Protein AF-A0A2U0S7B6-F1 (afdb_monomer_lite)

pLDDT: mean 71.34, std 12.95, range [35.41, 90.81]

Foldseek 3Di:
DDPVVVVVVVVLVVVVVVVVVCLVVVNVCVVPPPVVVQDDLDCVVLVVLVVVVVVVVVPPPDDPDDDPDPVVVVVVVVVCCLPPPRNVQSVLSVVCNVVVPSLSNDPCSVVCVVQPVVRCCCCCSVPVVVVVVVLLSQLVVLQVVQVVQCVVQPPHDDCDDPNVPDVRSNVVSVD

Radius of gyration: 21.74 Å; chains: 1; bounding box: 53×30×60 Å

Structure (mmCIF, N/CA/C/O backbone):
data_AF-A0A2U0S7B6-F1
#
_entry.id   AF-A0A2U0S7B6-F1
#
loop_
_atom_site.group_PDB
_atom_site.id
_atom_site.type_symbol
_atom_site.label_atom_id
_atom_site.label_alt_id
_atom_site.label_comp_id
_atom_site.label_asym_id
_atom_site.label_entity_id
_atom_site.label_seq_id
_atom_site.pdbx_PDB_ins_code
_atom_site.Cartn_x
_atom_site.Cartn_y
_atom_site.Cartn_z
_atom_site.occupancy
_atom_site.B_iso_or_equiv
_atom_site.auth_seq_id
_atom_site.auth_comp_id
_atom_site.auth_asym_id
_atom_site.auth_atom_id
_atom_site.pdbx_PDB_model_num
ATOM 1 N N . MET A 1 1 ? 5.629 -3.108 33.885 1.00 51.06 1 MET A N 1
ATOM 2 C CA . MET A 1 1 ? 5.568 -3.416 32.437 1.00 51.06 1 MET A CA 1
ATOM 3 C C . MET A 1 1 ? 5.641 -4.932 32.307 1.00 51.06 1 MET A C 1
ATOM 5 O O . MET A 1 1 ? 6.527 -5.508 32.919 1.00 51.06 1 MET A O 1
ATOM 9 N N . ASN A 1 2 ? 4.677 -5.596 31.662 1.00 59.31 2 ASN A N 1
ATOM 10 C CA . ASN A 1 2 ? 4.630 -7.067 31.637 1.00 59.31 2 ASN A CA 1
ATOM 11 C C . ASN A 1 2 ? 5.780 -7.631 30.784 1.00 59.31 2 ASN A C 1
ATOM 13 O O . ASN A 1 2 ? 6.035 -7.116 29.697 1.00 59.31 2 ASN A O 1
ATOM 17 N N . LEU A 1 3 ? 6.419 -8.720 31.223 1.00 58.16 3 LEU A N 1
ATOM 18 C CA . LEU A 1 3 ? 7.553 -9.356 30.526 1.00 58.16 3 LEU A CA 1
ATOM 19 C C . LEU A 1 3 ? 7.240 -9.701 29.054 1.00 58.16 3 LEU A C 1
ATOM 21 O O . LEU A 1 3 ? 8.084 -9.574 28.174 1.00 58.16 3 LEU A O 1
ATOM 25 N N . LYS A 1 4 ? 5.981 -10.055 28.762 1.00 60.41 4 LYS A N 1
ATOM 26 C CA . LYS A 1 4 ? 5.492 -10.298 27.393 1.00 60.41 4 LYS A CA 1
ATOM 27 C C . LYS A 1 4 ? 5.464 -9.027 26.532 1.00 60.41 4 LYS A C 1
ATOM 29 O O . LYS A 1 4 ? 5.781 -9.078 25.351 1.00 60.41 4 LYS A O 1
ATOM 34 N N . THR A 1 5 ? 5.122 -7.878 27.122 1.00 60.62 5 THR A N 1
ATOM 35 C CA . THR A 1 5 ? 5.113 -6.586 26.414 1.00 60.62 5 THR A CA 1
ATOM 36 C C . THR A 1 5 ? 6.522 -6.056 26.159 1.00 60.62 5 THR A C 1
ATOM 38 O O . THR A 1 5 ? 6.759 -5.489 25.099 1.00 60.62 5 THR A O 1
ATOM 41 N N . SER A 1 6 ? 7.476 -6.292 27.067 1.00 52.19 6 SER A N 1
ATOM 42 C CA . SER A 1 6 ? 8.880 -5.935 26.829 1.00 52.19 6 SER A CA 1
ATOM 43 C C . SER A 1 6 ? 9.522 -6.825 25.766 1.00 52.19 6 SER A C 1
ATOM 45 O O . SER A 1 6 ? 10.238 -6.309 24.917 1.00 52.19 6 SER A O 1
ATOM 47 N N . LEU A 1 7 ? 9.214 -8.129 25.747 1.00 68.00 7 LEU A N 1
ATOM 48 C CA . LEU A 1 7 ? 9.679 -9.031 24.686 1.00 68.00 7 LEU A CA 1
ATOM 49 C C . LEU A 1 7 ? 9.153 -8.617 23.307 1.00 68.00 7 LEU A C 1
ATOM 51 O O . LEU A 1 7 ? 9.917 -8.607 22.349 1.00 68.00 7 LEU A O 1
ATOM 55 N N . GLY A 1 8 ? 7.876 -8.229 23.213 1.00 70.19 8 GLY A N 1
ATOM 56 C CA . GLY A 1 8 ? 7.290 -7.742 21.961 1.00 70.19 8 GLY A CA 1
ATOM 57 C C . GLY A 1 8 ? 7.956 -6.462 21.451 1.00 70.19 8 GLY A C 1
ATOM 58 O O . GLY A 1 8 ? 8.227 -6.346 20.262 1.00 70.19 8 GLY A O 1
ATOM 59 N N . ILE A 1 9 ? 8.288 -5.529 22.349 1.00 66.75 9 ILE A N 1
ATOM 60 C CA . ILE A 1 9 ? 9.003 -4.297 21.985 1.00 66.75 9 ILE A CA 1
ATOM 61 C C . ILE A 1 9 ? 10.429 -4.614 21.523 1.00 66.75 9 ILE A C 1
ATOM 63 O O . ILE A 1 9 ? 10.865 -4.072 20.516 1.00 66.75 9 ILE A O 1
ATOM 67 N N . VAL A 1 10 ? 11.146 -5.512 22.202 1.00 69.31 10 VAL A N 1
ATOM 68 C CA . VAL A 1 10 ? 12.509 -5.905 21.803 1.00 69.31 10 VAL A CA 1
ATOM 69 C C . VAL A 1 10 ? 12.506 -6.641 20.461 1.00 69.31 10 VAL A C 1
ATOM 71 O O . VAL A 1 10 ? 13.322 -6.326 19.598 1.00 69.31 10 VAL A O 1
ATOM 74 N N . ALA A 1 11 ? 11.568 -7.566 20.243 1.00 70.81 11 ALA A N 1
ATOM 75 C CA . ALA A 1 11 ? 11.401 -8.257 18.964 1.00 70.81 11 ALA A CA 1
ATOM 76 C C . ALA A 1 11 ? 11.084 -7.273 17.830 1.00 70.81 11 ALA A C 1
ATOM 78 O O . ALA A 1 11 ? 11.609 -7.391 16.729 1.00 70.81 11 ALA A O 1
ATOM 79 N N . LEU A 1 12 ? 10.272 -6.259 18.115 1.00 68.62 12 LEU A N 1
ATOM 80 C CA . LEU A 1 12 ? 9.944 -5.239 17.139 1.00 68.62 12 LEU A CA 1
ATOM 81 C C . LEU A 1 12 ? 11.123 -4.302 16.857 1.00 68.62 12 LEU A C 1
ATOM 83 O O . LEU A 1 12 ? 11.394 -4.012 15.701 1.00 68.62 12 LEU A O 1
ATOM 87 N N . VAL A 1 13 ? 11.846 -3.845 17.880 1.00 67.12 13 VAL A N 1
ATOM 88 C CA . VAL A 1 13 ? 13.020 -2.978 17.697 1.00 67.12 13 VAL A CA 1
ATOM 89 C C . VAL A 1 13 ? 14.100 -3.717 16.916 1.00 67.12 13 VAL A C 1
ATOM 91 O O . VAL A 1 13 ? 14.640 -3.166 15.968 1.00 67.12 13 VAL A O 1
ATOM 94 N N . THR A 1 14 ? 14.360 -4.982 17.248 1.00 65.62 14 THR A N 1
ATOM 95 C CA . THR A 1 14 ? 15.307 -5.816 16.496 1.00 65.62 14 THR A CA 1
ATOM 96 C C . THR A 1 14 ? 14.838 -6.063 15.065 1.00 65.62 14 THR A C 1
ATOM 98 O O . THR A 1 14 ? 15.640 -5.918 14.148 1.00 65.62 14 THR A O 1
ATOM 101 N N . PHE A 1 15 ? 13.549 -6.329 14.841 1.00 72.44 15 PHE A N 1
ATOM 102 C CA . PHE A 1 15 ? 12.980 -6.438 13.496 1.00 72.44 15 PHE A CA 1
ATOM 103 C C . PHE A 1 15 ? 13.140 -5.141 12.695 1.00 72.44 15 PHE A C 1
ATOM 105 O O . PHE A 1 15 ? 13.582 -5.191 11.554 1.00 72.44 15 PHE A O 1
ATOM 112 N N . VAL A 1 16 ? 12.864 -3.981 13.300 1.00 62.81 16 VAL A N 1
ATOM 113 C CA . VAL A 1 16 ? 13.033 -2.659 12.675 1.00 62.81 16 VAL A CA 1
ATOM 114 C C . VAL A 1 16 ? 14.505 -2.370 12.385 1.00 62.81 16 VAL A C 1
ATOM 116 O O . VAL A 1 16 ? 14.823 -1.901 11.299 1.00 62.81 16 VAL A O 1
ATOM 119 N N . SER A 1 17 ? 15.420 -2.689 13.300 1.00 54.06 17 SER A N 1
ATOM 120 C CA . SER A 1 17 ? 16.861 -2.525 13.083 1.00 54.06 17 SER A CA 1
ATOM 121 C C . SER A 1 17 ? 17.385 -3.427 11.966 1.00 54.06 17 SER A C 1
ATOM 123 O O . SER A 1 17 ? 18.180 -2.969 11.148 1.00 54.06 17 SER A O 1
ATOM 125 N N . VAL A 1 18 ? 16.913 -4.674 11.884 1.00 67.62 18 VAL A N 1
ATOM 126 C CA . VAL A 1 18 ? 17.226 -5.590 10.776 1.00 67.62 18 VAL A CA 1
ATOM 127 C C . VAL A 1 18 ? 16.634 -5.067 9.468 1.00 67.62 18 VAL A C 1
ATOM 129 O O . VAL A 1 18 ? 17.326 -5.063 8.456 1.00 67.62 18 VAL A O 1
ATOM 132 N N . LEU A 1 19 ? 15.406 -4.541 9.487 1.00 61.91 19 LEU A N 1
ATOM 133 C CA . LEU A 1 19 ? 14.776 -3.893 8.333 1.00 61.91 19 LEU A CA 1
ATOM 134 C C . LEU A 1 19 ? 15.608 -2.713 7.831 1.00 61.91 19 LEU A C 1
ATOM 136 O O . LEU A 1 19 ? 15.919 -2.652 6.650 1.00 61.91 19 LEU A O 1
ATOM 140 N N . VAL A 1 20 ? 16.021 -1.808 8.718 1.00 56.31 20 VAL A N 1
ATOM 141 C CA . VAL A 1 20 ? 16.848 -0.642 8.371 1.00 56.31 20 VAL A CA 1
ATOM 142 C C . VAL A 1 20 ? 18.224 -1.071 7.854 1.00 56.31 20 VAL A C 1
ATOM 144 O O . VAL A 1 20 ? 18.709 -0.516 6.871 1.00 56.31 20 VAL A O 1
ATOM 147 N N . TYR A 1 21 ? 18.837 -2.088 8.461 1.00 59.19 21 TYR A N 1
ATOM 148 C CA . TYR A 1 21 ? 20.127 -2.626 8.029 1.00 59.19 21 TYR A CA 1
ATOM 149 C C . TYR A 1 21 ? 20.050 -3.284 6.644 1.00 59.19 21 TYR A C 1
ATOM 151 O O . TYR A 1 21 ? 20.840 -2.979 5.752 1.00 59.19 21 TYR A O 1
ATOM 159 N N . CYS A 1 22 ? 19.058 -4.141 6.416 1.00 56.59 22 CYS A N 1
ATOM 160 C CA . CYS A 1 22 ? 18.844 -4.784 5.124 1.00 56.59 22 CYS A CA 1
ATOM 161 C C . CYS A 1 22 ? 18.347 -3.794 4.052 1.00 56.59 22 CYS A C 1
ATOM 163 O O . CYS A 1 22 ? 18.556 -4.028 2.859 1.00 56.59 22 CYS A O 1
ATOM 165 N N . PHE A 1 23 ? 17.737 -2.678 4.462 1.00 54.56 23 PHE A N 1
ATOM 166 C CA . PHE A 1 23 ? 17.433 -1.541 3.599 1.00 54.56 23 PHE A CA 1
ATOM 167 C C . PHE A 1 23 ? 18.706 -0.799 3.170 1.00 54.56 23 PHE A C 1
ATOM 169 O O . PHE A 1 23 ? 18.903 -0.566 1.981 1.00 54.56 23 PHE A O 1
ATOM 176 N N . ALA A 1 24 ? 19.610 -0.508 4.111 1.00 53.53 24 ALA A N 1
ATOM 177 C CA . ALA A 1 24 ? 20.902 0.128 3.837 1.00 53.53 24 ALA A CA 1
ATOM 178 C C . ALA A 1 24 ? 21.798 -0.709 2.904 1.00 53.53 24 ALA A C 1
ATOM 180 O O . ALA A 1 24 ? 22.591 -0.158 2.146 1.00 53.53 24 ALA A O 1
ATOM 181 N N . LEU A 1 25 ? 21.643 -2.035 2.925 1.00 58.53 25 LEU A N 1
ATOM 182 C CA . LEU A 1 25 ? 22.324 -2.954 2.009 1.00 58.53 25 LEU A CA 1
ATOM 183 C C . LEU A 1 25 ? 21.587 -3.175 0.673 1.00 58.53 25 LEU A C 1
ATOM 185 O O . LEU A 1 25 ? 22.009 -4.032 -0.104 1.00 58.53 25 LEU A O 1
ATOM 189 N N . ASN A 1 26 ? 20.494 -2.448 0.396 1.00 57.09 26 ASN A N 1
ATOM 190 C CA . ASN A 1 26 ? 19.630 -2.631 -0.781 1.00 57.09 26 ASN A CA 1
ATOM 191 C C . ASN A 1 26 ? 19.101 -4.072 -0.969 1.00 57.09 26 ASN A C 1
ATOM 193 O O . ASN A 1 26 ? 18.701 -4.452 -2.063 1.00 57.09 26 ASN A O 1
ATOM 197 N N . GLN A 1 27 ? 19.076 -4.901 0.078 1.00 51.84 27 GLN A N 1
ATOM 198 C CA . GLN A 1 27 ? 18.611 -6.292 -0.021 1.00 51.84 27 GLN A CA 1
ATOM 199 C C . GLN A 1 27 ? 17.080 -6.379 0.065 1.00 51.84 27 GLN A C 1
ATOM 201 O O . GLN A 1 27 ? 16.458 -7.210 -0.585 1.00 51.84 27 GLN A O 1
ATOM 206 N N . ILE A 1 28 ? 16.439 -5.489 0.830 1.00 46.03 28 ILE A N 1
ATOM 207 C CA . ILE A 1 28 ? 14.971 -5.474 0.990 1.00 46.03 28 ILE A CA 1
ATOM 208 C C . ILE A 1 28 ? 14.251 -4.886 -0.221 1.00 46.03 28 ILE A C 1
ATOM 210 O O . ILE A 1 28 ? 13.151 -5.329 -0.552 1.00 46.03 28 ILE A O 1
ATOM 214 N N . THR A 1 29 ? 14.873 -3.934 -0.918 1.00 48.97 29 THR A N 1
ATOM 215 C CA . THR A 1 29 ? 14.349 -3.436 -2.193 1.00 48.97 29 THR A CA 1
ATOM 216 C C . THR A 1 29 ? 14.283 -4.567 -3.217 1.00 48.97 29 THR A C 1
ATOM 218 O O . THR A 1 29 ? 13.301 -4.637 -3.936 1.00 48.97 29 THR A O 1
ATOM 221 N N . VAL A 1 30 ? 15.221 -5.520 -3.212 1.00 40.59 30 VAL A N 1
ATOM 222 C CA . VAL A 1 30 ? 15.175 -6.727 -4.062 1.00 40.59 30 VAL A CA 1
ATOM 223 C C . VAL A 1 30 ? 14.065 -7.706 -3.645 1.00 40.59 30 VAL A C 1
ATOM 225 O O . VAL A 1 30 ? 13.475 -8.358 -4.499 1.00 40.59 30 VAL A O 1
ATOM 228 N N . ILE A 1 31 ? 13.731 -7.791 -2.352 1.00 37.41 31 ILE A N 1
ATOM 229 C CA . ILE A 1 31 ? 12.707 -8.724 -1.839 1.00 37.41 31 ILE A CA 1
ATOM 230 C C . ILE A 1 31 ? 11.276 -8.234 -2.131 1.00 37.41 31 ILE A C 1
ATOM 232 O O . ILE A 1 31 ? 10.409 -9.051 -2.436 1.00 37.41 31 ILE A O 1
ATOM 236 N N . PHE A 1 32 ? 11.013 -6.922 -2.054 1.00 35.41 32 PHE A N 1
ATOM 237 C CA . PHE A 1 32 ? 9.678 -6.348 -2.311 1.00 35.41 32 PHE A CA 1
ATOM 238 C C . PHE A 1 32 ? 9.517 -5.724 -3.705 1.00 35.41 32 PHE A C 1
ATOM 240 O O . PHE A 1 32 ? 8.391 -5.589 -4.183 1.00 35.41 32 PHE A O 1
ATOM 247 N N . SER A 1 33 ? 10.610 -5.354 -4.379 1.00 38.84 33 SER A N 1
ATOM 248 C CA . SER A 1 33 ? 10.578 -4.852 -5.753 1.00 38.84 33 SER A CA 1
ATOM 249 C C . SER A 1 33 ? 10.910 -5.978 -6.723 1.00 38.84 33 SER A C 1
ATOM 251 O O . SER A 1 33 ? 12.064 -6.214 -7.078 1.00 38.84 33 SER A O 1
ATOM 253 N N . ILE A 1 34 ? 9.862 -6.616 -7.242 1.00 39.53 34 ILE A N 1
ATOM 254 C CA . ILE A 1 34 ? 9.948 -7.512 -8.408 1.00 39.53 34 ILE A CA 1
ATOM 255 C C . ILE A 1 34 ? 10.561 -6.769 -9.617 1.00 39.53 34 ILE A C 1
ATOM 257 O O . ILE A 1 34 ? 11.114 -7.392 -10.518 1.00 39.53 34 ILE A O 1
ATOM 261 N N . ALA A 1 35 ? 10.552 -5.428 -9.614 1.00 39.88 35 ALA A N 1
ATOM 262 C CA . ALA A 1 35 ? 11.172 -4.617 -10.658 1.00 39.88 35 ALA A CA 1
ATOM 263 C C . ALA A 1 35 ? 12.707 -4.757 -10.728 1.00 39.88 35 ALA A C 1
ATOM 265 O O . ALA A 1 35 ? 13.273 -4.477 -11.779 1.00 39.88 35 ALA A O 1
ATOM 266 N N . ALA A 1 36 ? 13.382 -5.202 -9.658 1.00 37.94 36 ALA A N 1
ATOM 267 C CA . ALA A 1 36 ? 14.835 -5.414 -9.661 1.00 37.94 36 ALA A CA 1
ATOM 268 C C . ALA A 1 36 ? 15.260 -6.736 -10.329 1.00 37.94 36 ALA A C 1
ATOM 270 O O . ALA A 1 36 ? 16.414 -6.880 -10.720 1.00 37.94 36 ALA A O 1
ATOM 271 N N . VAL A 1 37 ? 14.340 -7.696 -10.472 1.00 44.19 37 VAL A N 1
ATOM 272 C CA . VAL A 1 37 ? 14.637 -9.027 -11.034 1.00 44.19 37 VAL A CA 1
ATOM 273 C C . VAL A 1 37 ? 14.682 -9.002 -12.569 1.00 44.19 37 VAL A C 1
ATOM 275 O O . VAL A 1 37 ? 15.185 -9.937 -13.184 1.00 44.19 37 VAL A O 1
ATOM 278 N N . GLY A 1 38 ? 14.244 -7.907 -13.201 1.00 48.69 38 GLY A N 1
ATOM 279 C CA . GLY A 1 38 ? 13.990 -7.880 -14.638 1.00 48.69 38 GLY A CA 1
ATOM 280 C C . GLY A 1 38 ? 12.772 -8.746 -14.943 1.00 48.69 38 GLY A C 1
ATOM 281 O O . GLY A 1 38 ? 12.666 -9.879 -14.486 1.00 48.69 38 GLY A O 1
ATOM 282 N N . TYR A 1 39 ? 11.800 -8.201 -15.669 1.00 52.78 39 TYR A N 1
ATOM 283 C CA . TYR A 1 39 ? 10.594 -8.960 -15.977 1.00 52.78 39 TYR A C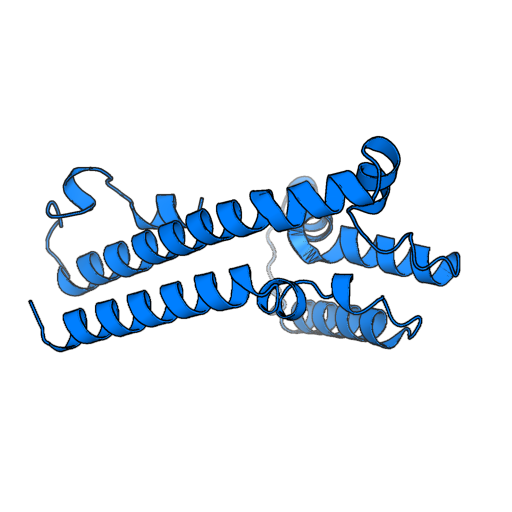A 1
ATOM 284 C C . TYR A 1 39 ? 10.943 -10.115 -16.916 1.00 52.78 39 TYR A C 1
ATOM 286 O O . TYR A 1 39 ? 11.364 -9.853 -18.049 1.00 52.78 39 TYR A O 1
ATOM 294 N N . PRO A 1 40 ? 10.766 -11.379 -16.491 1.00 53.66 40 PRO A N 1
ATOM 295 C CA . PRO A 1 40 ? 10.869 -12.493 -17.413 1.00 53.66 40 PRO A CA 1
ATOM 296 C C . PRO A 1 40 ? 9.795 -12.280 -18.480 1.00 53.66 40 PRO A C 1
ATOM 298 O O . PRO A 1 40 ? 8.646 -11.988 -18.151 1.00 53.66 40 PRO A O 1
ATOM 301 N N . GLN A 1 41 ? 10.145 -12.425 -19.757 1.00 58.22 41 GLN A N 1
ATOM 302 C CA . GLN A 1 41 ? 9.190 -12.378 -20.879 1.00 58.22 41 GLN A CA 1
ATOM 303 C C . GLN A 1 41 ? 8.173 -13.543 -20.830 1.00 58.22 41 GLN A C 1
ATOM 305 O O . GLN A 1 41 ? 7.350 -13.709 -21.729 1.00 58.22 41 GLN A O 1
ATOM 310 N N . ASP A 1 42 ? 8.234 -14.360 -19.778 1.00 64.50 42 ASP A N 1
ATOM 311 C CA . ASP A 1 42 ? 7.408 -15.527 -19.567 1.00 64.50 42 ASP A CA 1
ATOM 312 C C . ASP A 1 42 ? 5.977 -15.116 -19.175 1.00 64.50 42 ASP A C 1
ATOM 314 O O . ASP A 1 42 ? 5.765 -14.405 -18.185 1.00 64.50 42 ASP A O 1
ATOM 318 N N . PRO A 1 43 ? 4.947 -15.610 -19.886 1.00 69.50 43 PRO A N 1
ATOM 319 C CA . PRO A 1 43 ? 3.548 -15.255 -19.627 1.00 69.50 43 PRO A CA 1
ATOM 320 C C . PRO A 1 43 ? 3.011 -15.819 -18.299 1.00 69.50 43 PRO A C 1
ATOM 322 O O . PRO A 1 43 ? 1.873 -15.542 -17.916 1.00 69.50 43 PRO A O 1
ATOM 325 N N . THR A 1 44 ? 3.809 -16.609 -17.580 1.00 71.12 44 THR A N 1
ATOM 326 C CA . THR A 1 44 ? 3.451 -17.288 -16.329 1.00 71.12 44 THR A CA 1
ATOM 327 C C . THR A 1 44 ? 2.912 -16.332 -15.268 1.00 71.12 44 THR A C 1
ATOM 329 O O . THR A 1 44 ? 1.908 -16.649 -14.632 1.00 71.12 44 THR A O 1
ATOM 332 N N . TYR A 1 45 ? 3.497 -15.144 -15.106 1.00 68.06 45 TYR A N 1
ATOM 333 C CA . TYR A 1 45 ? 3.037 -14.157 -14.118 1.00 68.06 45 TYR A CA 1
ATOM 334 C C . TYR A 1 45 ? 1.681 -13.541 -14.466 1.00 68.06 45 TYR A C 1
ATOM 336 O O . TYR A 1 45 ? 0.866 -13.293 -13.573 1.00 68.06 45 TYR A O 1
ATOM 344 N N . VAL A 1 46 ? 1.420 -13.317 -15.756 1.00 69.44 46 VAL A N 1
ATOM 345 C CA . VAL A 1 46 ? 0.133 -12.798 -16.238 1.00 69.44 46 VAL A CA 1
ATOM 346 C C . VAL A 1 46 ? -0.956 -13.837 -15.998 1.00 69.44 46 VAL A C 1
ATOM 348 O O . VAL A 1 46 ? -2.002 -13.521 -15.428 1.00 69.44 46 VAL A O 1
ATOM 351 N N . VAL A 1 47 ? -0.677 -15.093 -16.355 1.00 77.88 47 VAL A N 1
ATOM 352 C CA . VAL A 1 47 ? -1.593 -16.217 -16.131 1.00 77.88 47 VAL A CA 1
ATOM 353 C C . VAL A 1 47 ? -1.849 -16.420 -14.637 1.00 77.88 47 VAL A C 1
ATOM 355 O O . VAL A 1 47 ? -3.004 -16.538 -14.237 1.00 77.88 47 VAL A O 1
ATOM 358 N N . LEU A 1 48 ? -0.811 -16.390 -13.795 1.00 76.25 48 LEU A N 1
ATOM 359 C CA . LEU A 1 48 ? -0.947 -16.539 -12.344 1.00 76.25 48 LEU A CA 1
ATOM 360 C C . LEU A 1 48 ? -1.838 -15.448 -11.735 1.00 76.25 48 LEU A C 1
ATOM 362 O O . LEU A 1 48 ? -2.730 -15.765 -10.950 1.00 76.25 48 LEU A O 1
ATOM 366 N N . ASN A 1 49 ? -1.643 -14.180 -12.113 1.00 71.69 49 ASN A N 1
ATOM 367 C CA . ASN A 1 49 ? -2.485 -13.079 -11.634 1.00 71.69 49 ASN A CA 1
ATOM 368 C C . ASN A 1 49 ? -3.944 -13.249 -12.068 1.00 71.69 49 ASN A C 1
ATOM 370 O O . ASN A 1 49 ? -4.846 -13.106 -11.243 1.00 71.69 49 ASN A O 1
ATOM 374 N N . PHE A 1 50 ? -4.189 -13.617 -13.329 1.00 79.12 50 PHE A N 1
ATOM 375 C CA . PHE A 1 50 ? -5.543 -13.904 -13.804 1.00 79.12 50 PHE A CA 1
ATOM 376 C C . PHE A 1 50 ? -6.195 -15.053 -13.036 1.00 79.12 50 PHE A C 1
ATOM 378 O O . PHE A 1 50 ? -7.360 -14.943 -12.658 1.00 79.12 50 PHE A O 1
ATOM 385 N N . VAL A 1 51 ? -5.453 -16.130 -12.767 1.00 81.94 51 VAL A N 1
ATOM 386 C CA . VAL A 1 51 ? -5.943 -17.271 -11.985 1.00 81.94 51 VAL A CA 1
ATOM 387 C C . VAL A 1 51 ? -6.266 -16.853 -10.553 1.00 81.94 51 VAL A C 1
ATOM 389 O O . VAL A 1 51 ? -7.324 -17.223 -10.052 1.00 81.94 51 VAL A O 1
ATOM 392 N N . LEU A 1 52 ? -5.415 -16.055 -9.904 1.00 76.31 52 LEU A N 1
ATOM 393 C CA . LEU A 1 52 ? -5.661 -15.554 -8.547 1.00 76.31 52 LEU A CA 1
ATOM 394 C C . LEU A 1 52 ? -6.900 -14.653 -8.484 1.00 76.31 52 LEU A C 1
ATOM 396 O O . LEU A 1 52 ? -7.738 -14.828 -7.599 1.00 76.31 52 LEU A O 1
ATOM 400 N N . ILE A 1 53 ? -7.056 -13.734 -9.441 1.00 76.31 53 ILE A N 1
ATOM 401 C CA . ILE A 1 53 ? -8.233 -12.858 -9.532 1.00 76.31 53 ILE A CA 1
ATOM 402 C C . ILE A 1 53 ? -9.492 -13.685 -9.812 1.00 76.31 53 ILE A C 1
ATOM 404 O O . ILE A 1 53 ? -10.509 -13.501 -9.146 1.00 76.31 53 ILE A O 1
ATOM 408 N N . ALA A 1 54 ? -9.431 -14.630 -10.752 1.00 81.06 54 ALA A N 1
ATOM 409 C CA . ALA A 1 54 ? -10.548 -15.516 -11.060 1.00 81.06 54 ALA A CA 1
ATOM 410 C C . ALA A 1 54 ? -10.929 -16.374 -9.847 1.00 81.06 54 ALA A C 1
ATOM 412 O O . ALA A 1 54 ? -12.110 -16.486 -9.528 1.00 81.06 54 ALA A O 1
ATOM 413 N N . ALA A 1 55 ? -9.948 -16.920 -9.126 1.00 81.19 55 ALA A N 1
ATOM 414 C CA . ALA A 1 55 ? -10.175 -17.665 -7.894 1.00 81.19 55 ALA A CA 1
ATOM 415 C C . ALA A 1 55 ? -10.835 -16.786 -6.824 1.00 81.19 55 ALA A C 1
ATOM 417 O O . ALA A 1 55 ? -11.816 -17.207 -6.219 1.00 81.19 55 ALA A O 1
ATOM 418 N N . PHE A 1 56 ? -10.365 -15.552 -6.629 1.00 77.31 56 PHE A N 1
ATOM 419 C CA . PHE A 1 56 ? -10.982 -14.605 -5.701 1.00 77.31 56 PHE A CA 1
ATOM 420 C C . PHE A 1 56 ? -12.446 -14.309 -6.063 1.00 77.31 56 PHE A C 1
ATOM 422 O O . PHE A 1 56 ? -13.322 -14.373 -5.200 1.00 77.31 56 PHE A O 1
ATOM 429 N N . VAL A 1 57 ? -12.729 -14.048 -7.342 1.00 80.19 57 VAL A N 1
ATOM 430 C CA . VAL A 1 57 ? -14.093 -13.795 -7.830 1.00 80.19 57 VAL A CA 1
ATOM 431 C C . VAL A 1 57 ? -14.981 -15.033 -7.678 1.00 80.19 57 VAL A C 1
ATOM 433 O O . VAL A 1 57 ? -16.135 -14.902 -7.280 1.00 80.19 57 VAL A O 1
ATOM 436 N N . LEU A 1 58 ? -14.458 -16.232 -7.939 1.00 80.56 58 LEU A N 1
ATOM 437 C CA . LEU A 1 58 ? -15.196 -17.489 -7.774 1.00 80.56 58 LEU A CA 1
ATOM 438 C C . LEU A 1 58 ? -15.470 -17.826 -6.303 1.00 80.56 58 LEU A C 1
ATOM 440 O O . LEU A 1 58 ? -16.520 -18.386 -5.988 1.00 80.56 58 LEU A O 1
ATOM 444 N N . LEU A 1 59 ? -14.545 -17.486 -5.403 1.00 79.69 59 LEU A N 1
ATOM 445 C CA . LEU A 1 59 ? -14.700 -17.673 -3.959 1.00 79.69 59 LEU A CA 1
ATOM 446 C C . LEU A 1 59 ? -15.633 -16.634 -3.326 1.00 79.69 59 LEU A C 1
ATOM 448 O O . LEU A 1 59 ? -16.104 -16.842 -2.203 1.00 79.69 59 LEU A O 1
ATOM 452 N N . ILE A 1 60 ? -15.941 -15.537 -4.026 1.00 78.81 60 ILE A N 1
ATOM 453 C CA . ILE A 1 60 ? -16.949 -14.585 -3.572 1.00 78.81 60 ILE A CA 1
ATOM 454 C C . ILE A 1 60 ? -18.315 -15.286 -3.600 1.00 78.81 60 ILE A C 1
ATOM 456 O O . ILE A 1 60 ? -18.861 -15.646 -4.642 1.00 78.81 60 ILE A O 1
ATOM 460 N N . GLY A 1 61 ? -18.868 -15.551 -2.414 1.00 67.94 61 GLY A N 1
ATOM 461 C CA . GLY A 1 61 ? -20.127 -16.278 -2.287 1.00 67.94 61 GLY A CA 1
ATOM 462 C C . GLY A 1 61 ? -21.245 -15.591 -3.076 1.00 67.94 61 GLY A C 1
ATOM 463 O O . GLY A 1 61 ? -21.592 -14.440 -2.800 1.00 67.94 61 GLY A O 1
ATOM 464 N N . PHE A 1 62 ? -21.829 -16.299 -4.045 1.00 62.31 62 PHE A N 1
ATOM 465 C CA . PHE A 1 62 ? -22.874 -15.756 -4.912 1.00 62.31 62 PHE A CA 1
ATOM 466 C C . PHE A 1 62 ? -24.157 -15.475 -4.111 1.00 62.31 62 PHE A C 1
ATOM 468 O O . PHE A 1 62 ? -24.945 -16.369 -3.784 1.00 62.31 62 PHE A O 1
ATOM 475 N N . ARG A 1 63 ? -24.377 -14.206 -3.759 1.00 66.31 63 ARG A N 1
ATOM 476 C CA . ARG A 1 63 ? -25.550 -13.759 -2.996 1.00 66.31 63 ARG A CA 1
ATOM 477 C C . ARG A 1 63 ? -26.746 -13.635 -3.946 1.00 66.31 63 ARG A C 1
ATOM 479 O O . ARG A 1 63 ? -26.866 -12.665 -4.680 1.00 66.31 63 ARG A O 1
ATOM 486 N N . ARG A 1 64 ? -27.676 -14.599 -3.892 1.00 58.69 64 ARG A N 1
ATOM 487 C CA . ARG A 1 64 ? -28.873 -14.676 -4.769 1.00 58.69 64 ARG A CA 1
ATOM 488 C C . ARG A 1 64 ? -29.824 -13.470 -4.696 1.00 58.69 64 ARG A C 1
ATOM 490 O O . ARG A 1 64 ? -30.643 -13.291 -5.587 1.00 58.69 64 ARG A O 1
ATOM 497 N N . LYS A 1 65 ? -29.749 -12.666 -3.632 1.00 56.84 65 LYS A N 1
ATOM 498 C CA . LYS A 1 65 ? -30.545 -11.446 -3.448 1.00 56.84 65 LYS A CA 1
ATOM 499 C C . LYS A 1 65 ? -29.609 -10.242 -3.390 1.00 56.84 65 LYS A C 1
ATOM 501 O O . LYS A 1 65 ? -29.282 -9.763 -2.307 1.00 56.84 65 LYS A O 1
ATOM 506 N N . LEU A 1 66 ? -29.148 -9.782 -4.549 1.00 63.41 66 LEU A N 1
ATOM 507 C CA . LEU A 1 66 ? -28.562 -8.451 -4.660 1.00 63.41 66 LEU A CA 1
ATOM 508 C C . LEU A 1 66 ? -29.715 -7.453 -4.777 1.00 63.41 66 LEU A C 1
ATOM 510 O O . LEU A 1 66 ? -30.515 -7.532 -5.709 1.00 63.41 66 LEU A O 1
ATOM 514 N N . ALA A 1 67 ? -29.810 -6.515 -3.832 1.00 68.88 67 ALA A N 1
ATOM 515 C CA . ALA A 1 67 ? -30.556 -5.289 -4.091 1.00 68.88 67 ALA A CA 1
ATOM 516 C C . ALA A 1 67 ? -30.009 -4.688 -5.397 1.00 68.88 67 ALA A C 1
ATOM 518 O O . ALA A 1 67 ? -28.797 -4.753 -5.620 1.00 68.88 67 ALA A O 1
ATOM 519 N N . ARG A 1 68 ? -30.871 -4.148 -6.27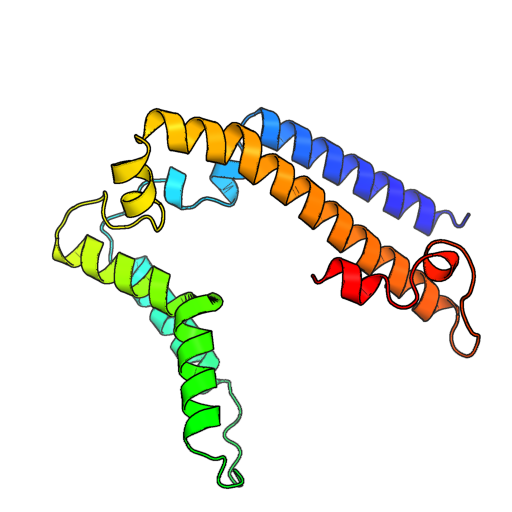2 1.00 68.75 68 ARG A N 1
ATOM 520 C CA . ARG A 1 68 ? -30.417 -3.406 -7.459 1.00 68.75 68 ARG A CA 1
ATOM 521 C C . ARG A 1 68 ? -29.610 -2.206 -6.974 1.00 68.75 68 ARG A C 1
ATOM 523 O O . ARG A 1 68 ? -30.168 -1.155 -6.677 1.00 68.75 68 ARG A O 1
ATOM 530 N N . LEU A 1 69 ? -28.304 -2.394 -6.840 1.00 67.31 69 LEU A N 1
ATOM 531 C CA . LEU A 1 69 ? -27.380 -1.309 -6.592 1.00 67.31 69 LEU A CA 1
ATOM 532 C C . LEU A 1 69 ? -27.389 -0.421 -7.841 1.00 67.31 69 LEU A C 1
ATOM 534 O O . LEU A 1 69 ? -27.485 -0.941 -8.959 1.00 67.31 69 LEU A O 1
ATOM 538 N N . PRO A 1 70 ? -27.324 0.907 -7.682 1.00 80.56 70 PRO A N 1
ATOM 539 C CA . PRO A 1 70 ? -27.175 1.795 -8.821 1.00 80.56 70 PRO A CA 1
ATOM 540 C C . PRO A 1 70 ? -25.908 1.405 -9.589 1.00 80.56 70 PRO A C 1
ATOM 542 O O . PRO A 1 70 ? -24.862 1.136 -8.992 1.00 80.56 70 PRO A O 1
ATOM 545 N N . ALA A 1 71 ? -26.009 1.371 -10.920 1.00 80.44 71 ALA A N 1
ATOM 546 C CA . ALA A 1 71 ? -24.925 0.941 -11.804 1.00 80.44 71 ALA A CA 1
ATOM 547 C C . ALA A 1 71 ? -23.613 1.713 -11.560 1.00 80.44 71 ALA A C 1
ATOM 549 O O . ALA A 1 71 ? -22.530 1.169 -11.753 1.00 80.44 71 ALA A O 1
ATOM 550 N N . SER A 1 72 ? -23.709 2.948 -11.060 1.00 84.56 72 SER A N 1
ATOM 551 C CA . SER A 1 72 ? -22.572 3.786 -10.677 1.00 84.56 72 SER A CA 1
ATOM 552 C C . SER A 1 72 ? -21.728 3.207 -9.539 1.00 84.56 72 SER A C 1
ATOM 554 O O . SER A 1 72 ? -20.507 3.275 -9.617 1.00 84.56 72 SER A O 1
ATOM 556 N N . ILE A 1 73 ? -22.336 2.608 -8.508 1.00 82.00 73 ILE A N 1
ATOM 557 C CA . ILE A 1 73 ? -21.592 2.025 -7.375 1.00 82.00 73 ILE A CA 1
ATOM 558 C C . ILE A 1 73 ? -20.821 0.789 -7.835 1.00 82.00 73 ILE A C 1
ATOM 560 O O . ILE A 1 73 ? -19.660 0.608 -7.477 1.00 82.00 73 ILE A O 1
ATOM 564 N N . TYR A 1 74 ? -21.452 -0.042 -8.665 1.00 80.31 74 TYR A N 1
ATOM 565 C CA . TYR A 1 74 ? -20.790 -1.199 -9.258 1.00 80.31 74 TYR A CA 1
ATOM 566 C C . TYR A 1 74 ? -19.611 -0.777 -10.145 1.00 80.31 74 TYR A C 1
ATOM 568 O O . TYR A 1 74 ? -18.519 -1.327 -10.033 1.00 80.31 74 TYR A O 1
ATOM 576 N N . LEU A 1 75 ? -19.808 0.244 -10.981 1.00 84.38 75 LEU A N 1
ATOM 577 C CA . LEU A 1 75 ? -18.765 0.759 -11.862 1.00 84.38 75 LEU A CA 1
ATOM 578 C C . LEU A 1 75 ? -17.609 1.398 -11.076 1.00 84.38 75 LEU A C 1
ATOM 580 O O . LEU A 1 75 ? -16.452 1.142 -11.393 1.00 84.38 75 LEU A O 1
ATOM 584 N N . ALA A 1 76 ? -17.899 2.153 -10.012 1.00 85.12 76 ALA A N 1
ATOM 585 C CA . ALA A 1 76 ? -16.879 2.704 -9.120 1.00 85.12 76 ALA A CA 1
ATOM 586 C C . ALA A 1 76 ? -16.049 1.604 -8.439 1.00 85.12 76 ALA A C 1
ATOM 588 O O . ALA A 1 76 ? -14.833 1.730 -8.347 1.00 85.12 76 ALA A O 1
ATOM 589 N N . PHE A 1 77 ? -16.684 0.505 -8.021 1.00 82.56 77 PHE A N 1
ATOM 590 C CA . PHE A 1 77 ? -15.988 -0.651 -7.454 1.00 82.56 77 PHE A CA 1
ATOM 591 C C . PHE A 1 77 ? -15.057 -1.334 -8.469 1.00 82.56 77 PHE A C 1
ATOM 593 O O . PHE A 1 77 ? -13.908 -1.627 -8.145 1.00 82.56 77 PHE A O 1
ATOM 600 N N . ILE A 1 78 ? -15.520 -1.545 -9.706 1.00 82.19 78 ILE A N 1
ATOM 601 C CA . ILE A 1 78 ? -14.695 -2.108 -10.789 1.00 82.19 78 ILE A CA 1
ATOM 602 C C . ILE A 1 78 ? -13.499 -1.192 -11.089 1.00 82.19 78 ILE A C 1
ATOM 604 O O . ILE A 1 78 ? -12.374 -1.674 -11.215 1.00 82.19 78 ILE A O 1
ATOM 608 N N . LEU A 1 79 ? -13.724 0.124 -11.174 1.00 84.44 79 LEU A N 1
ATOM 609 C CA . LEU A 1 79 ? -12.658 1.102 -11.402 1.00 84.44 79 LEU A CA 1
ATOM 610 C C . LEU A 1 79 ? -11.654 1.139 -10.248 1.00 84.44 79 LEU A C 1
ATOM 612 O O . LEU A 1 79 ? -10.457 1.186 -10.506 1.00 84.44 79 LEU A O 1
ATOM 616 N N . ALA A 1 80 ? -12.115 1.075 -8.998 1.00 84.00 80 ALA A N 1
ATOM 617 C CA . ALA A 1 80 ? -11.236 1.011 -7.835 1.00 84.00 80 ALA A CA 1
ATOM 618 C C . ALA A 1 80 ? -10.357 -0.249 -7.875 1.00 84.00 80 ALA A C 1
ATOM 620 O O . ALA A 1 80 ? -9.138 -0.137 -7.806 1.00 84.00 80 ALA A O 1
ATOM 621 N N . LEU A 1 81 ? -10.939 -1.431 -8.120 1.00 77.56 81 LEU A N 1
ATOM 622 C CA . LEU A 1 81 ? -10.172 -2.674 -8.288 1.00 77.56 81 LEU A CA 1
ATOM 623 C C . LEU A 1 81 ? -9.149 -2.596 -9.432 1.00 77.56 81 LEU A C 1
ATOM 625 O O . LEU A 1 81 ? -8.038 -3.125 -9.320 1.00 77.56 81 LEU A O 1
ATOM 629 N N . TYR A 1 82 ? -9.522 -1.943 -10.535 1.00 81.31 82 TYR A N 1
ATOM 630 C CA . TYR A 1 82 ? -8.636 -1.748 -11.676 1.00 81.31 82 TYR A CA 1
ATOM 631 C C . TYR A 1 82 ? -7.471 -0.802 -11.341 1.00 81.31 82 TYR A C 1
ATOM 633 O O . TYR A 1 82 ? -6.320 -1.115 -11.642 1.00 81.31 82 TYR A O 1
ATOM 641 N N . ILE A 1 83 ? -7.741 0.343 -10.716 1.00 80.12 83 ILE A N 1
ATOM 642 C CA . ILE A 1 83 ? -6.727 1.376 -10.463 1.00 80.12 83 ILE A CA 1
ATOM 643 C C . ILE A 1 83 ? -5.817 0.997 -9.289 1.00 80.12 83 ILE A C 1
ATOM 645 O O . ILE A 1 83 ? -4.612 1.218 -9.364 1.00 80.12 83 ILE A O 1
ATOM 649 N N . GLU A 1 84 ? -6.375 0.443 -8.214 1.00 68.00 84 GLU A N 1
ATOM 650 C CA . GLU A 1 84 ? -5.685 0.352 -6.925 1.00 68.00 84 GLU A CA 1
ATOM 651 C C . GLU A 1 84 ? -4.717 -0.830 -6.836 1.00 68.00 84 GLU A C 1
ATOM 653 O O . GLU A 1 84 ? -3.634 -0.686 -6.276 1.00 68.00 84 GLU A O 1
ATOM 658 N N . MET A 1 85 ? -5.077 -1.998 -7.380 1.00 67.56 85 MET A N 1
ATOM 659 C CA . MET A 1 85 ? -4.323 -3.222 -7.071 1.00 67.56 85 MET A CA 1
ATOM 660 C C . MET A 1 85 ? -3.901 -4.047 -8.284 1.00 67.56 85 MET A C 1
ATOM 662 O O . MET A 1 85 ? -2.776 -4.543 -8.300 1.00 67.56 85 MET A O 1
ATOM 666 N N . TYR A 1 86 ? -4.760 -4.213 -9.298 1.00 63.09 86 TYR A N 1
ATOM 667 C CA . TYR A 1 86 ? -4.525 -5.257 -10.309 1.00 63.09 86 TYR A CA 1
ATOM 668 C C . TYR A 1 86 ? -4.683 -4.823 -11.761 1.00 63.09 86 TYR A C 1
ATOM 670 O O . TYR A 1 86 ? -4.037 -5.402 -12.625 1.00 63.09 86 TYR A O 1
ATOM 678 N N . GLY A 1 87 ? -5.505 -3.825 -12.068 1.00 73.25 87 GLY A N 1
ATOM 679 C CA . GLY A 1 87 ? -5.755 -3.443 -13.459 1.00 73.25 87 GLY A CA 1
ATOM 680 C C . GLY A 1 87 ? -4.560 -2.752 -14.098 1.00 73.25 87 GLY A C 1
ATOM 681 O O . GLY A 1 87 ? -4.045 -3.217 -15.115 1.00 73.25 87 GLY A O 1
ATOM 682 N N . PHE A 1 88 ? -4.070 -1.682 -13.470 1.00 71.88 88 PHE A N 1
ATOM 683 C CA . PHE A 1 88 ? -2.954 -0.915 -14.021 1.00 71.88 88 PHE A CA 1
ATOM 684 C C . PHE A 1 88 ? -1.682 -1.768 -14.209 1.00 71.88 88 PHE A C 1
ATOM 686 O O . PHE A 1 88 ? -1.170 -1.804 -15.331 1.00 71.88 88 PHE A O 1
ATOM 693 N N . PRO A 1 89 ? -1.204 -2.544 -13.211 1.00 69.19 89 PRO A N 1
ATOM 694 C CA . PRO A 1 89 ? -0.036 -3.410 -13.398 1.00 69.19 89 PRO A CA 1
ATOM 695 C C . PRO A 1 89 ? -0.230 -4.446 -14.512 1.00 69.19 89 PRO A C 1
ATOM 697 O O . PRO A 1 89 ? 0.665 -4.672 -15.322 1.00 69.19 89 PRO A O 1
ATOM 700 N N . LEU A 1 90 ? -1.422 -5.039 -14.603 1.00 71.50 90 LEU A N 1
ATOM 701 C CA . LEU A 1 90 ? -1.708 -6.106 -15.559 1.00 71.50 90 LEU A CA 1
ATOM 702 C C . LEU A 1 90 ? -1.814 -5.585 -16.999 1.00 71.50 90 LEU A C 1
ATOM 704 O O . LEU A 1 90 ? -1.333 -6.243 -17.922 1.00 71.50 90 LEU A O 1
ATOM 708 N N . THR A 1 91 ? -2.349 -4.378 -17.202 1.00 77.12 91 THR A N 1
ATOM 709 C CA . THR A 1 91 ? -2.296 -3.726 -18.523 1.00 77.12 91 THR A CA 1
ATOM 710 C C . THR A 1 91 ? -0.871 -3.413 -18.962 1.00 77.12 91 THR A C 1
ATOM 712 O O . THR A 1 91 ? -0.523 -3.672 -20.113 1.00 77.12 91 THR A O 1
ATOM 715 N N . MET A 1 92 ? -0.014 -2.957 -18.046 1.00 71.75 92 MET A N 1
ATOM 716 C CA . MET A 1 92 ? 1.406 -2.739 -18.338 1.00 71.75 92 MET A CA 1
ATOM 717 C C . MET A 1 92 ? 2.118 -4.052 -18.692 1.00 71.75 92 MET A C 1
ATOM 719 O O . MET A 1 92 ? 2.895 -4.089 -19.648 1.00 71.75 92 MET A O 1
ATOM 723 N N . TYR A 1 93 ? 1.799 -5.160 -18.012 1.00 70.50 93 TYR A N 1
ATOM 724 C CA . TYR A 1 93 ? 2.314 -6.485 -18.382 1.00 70.50 93 TYR A CA 1
ATOM 725 C C . TYR A 1 93 ? 1.900 -6.904 -19.788 1.00 70.50 93 TYR A C 1
ATOM 727 O O . TYR A 1 93 ? 2.741 -7.364 -20.561 1.00 70.50 93 TYR A O 1
ATOM 735 N N . PHE A 1 94 ? 0.631 -6.701 -20.143 1.00 72.25 94 PHE A N 1
ATOM 736 C CA . PHE A 1 94 ? 0.147 -7.003 -21.485 1.00 72.25 94 PHE A CA 1
ATOM 737 C C . PHE A 1 94 ? 0.906 -6.205 -22.555 1.00 72.25 94 PHE A C 1
ATOM 739 O O . PHE A 1 94 ? 1.365 -6.787 -23.538 1.00 72.25 94 PHE A O 1
ATOM 746 N N . PHE A 1 95 ? 1.098 -4.898 -22.354 1.00 73.06 95 PHE A N 1
ATOM 747 C CA . PHE A 1 95 ? 1.828 -4.063 -23.313 1.00 73.06 95 PHE A CA 1
ATOM 748 C C . PHE A 1 95 ? 3.313 -4.418 -23.413 1.00 73.06 95 PHE A C 1
ATOM 750 O O . PHE A 1 95 ? 3.870 -4.394 -24.509 1.00 73.06 95 PHE A O 1
ATOM 757 N N . THR A 1 96 ? 3.951 -4.792 -22.307 1.00 70.81 96 THR A N 1
ATOM 758 C CA . THR A 1 96 ? 5.357 -5.234 -22.299 1.00 70.81 96 THR A CA 1
ATOM 759 C C . THR A 1 96 ? 5.538 -6.496 -23.130 1.00 70.81 96 THR A C 1
ATOM 761 O O . THR A 1 96 ? 6.435 -6.558 -23.967 1.00 70.81 96 THR A O 1
ATOM 764 N N . TRP A 1 97 ? 4.649 -7.474 -22.943 1.00 69.25 97 TRP A N 1
ATOM 765 C CA . TRP A 1 97 ? 4.633 -8.693 -23.746 1.00 69.25 97 TRP A CA 1
ATOM 766 C C . TRP A 1 97 ? 4.352 -8.390 -25.225 1.00 69.25 97 TRP A C 1
ATOM 768 O O . TRP A 1 97 ? 5.088 -8.843 -26.096 1.00 69.25 97 TRP A O 1
ATOM 778 N N . ALA A 1 98 ? 3.340 -7.568 -25.519 1.00 74.25 98 ALA A N 1
ATOM 779 C CA . ALA A 1 98 ? 2.943 -7.253 -26.892 1.00 74.25 98 ALA A CA 1
ATOM 780 C C . ALA A 1 98 ? 4.014 -6.470 -27.675 1.00 74.25 98 ALA A C 1
ATOM 782 O O . ALA A 1 98 ? 4.127 -6.622 -28.889 1.00 74.25 98 ALA A O 1
ATOM 783 N N . THR A 1 99 ? 4.792 -5.626 -26.996 1.00 72.69 99 THR A N 1
ATOM 784 C CA . THR A 1 99 ? 5.844 -4.802 -27.618 1.00 72.69 99 THR A CA 1
ATOM 785 C C . THR A 1 99 ? 7.229 -5.447 -27.567 1.00 72.69 99 THR A C 1
ATOM 787 O O . THR A 1 99 ? 8.171 -4.894 -28.137 1.00 72.69 99 THR A O 1
ATOM 790 N N . GLY A 1 100 ? 7.389 -6.570 -26.852 1.00 66.62 100 GLY A N 1
ATOM 791 C CA . GLY A 1 100 ? 8.683 -7.214 -26.589 1.00 66.62 100 GLY A CA 1
ATOM 792 C C . GLY A 1 100 ? 9.696 -6.322 -25.855 1.00 66.62 100 GLY A C 1
ATOM 793 O O . GLY A 1 100 ? 10.864 -6.680 -25.716 1.00 66.62 100 GLY A O 1
ATOM 794 N N . SER A 1 101 ? 9.273 -5.142 -25.397 1.00 64.06 101 SER A N 1
ATOM 795 C CA . SER A 1 101 ? 10.138 -4.118 -24.819 1.00 64.06 101 SER A CA 1
ATOM 796 C C . SER A 1 101 ? 10.075 -4.220 -23.302 1.00 64.06 101 SER A C 1
ATOM 798 O O . SER A 1 101 ? 9.085 -3.824 -22.692 1.00 64.06 101 SER A O 1
ATOM 800 N N . GLY A 1 102 ? 11.140 -4.731 -22.675 1.00 59.09 102 GLY A N 1
ATOM 801 C CA . GLY A 1 102 ? 11.222 -4.908 -21.214 1.00 59.09 102 GLY A CA 1
ATOM 802 C C . GLY A 1 102 ? 11.099 -3.612 -20.395 1.00 59.09 102 GLY A C 1
ATOM 803 O O . GLY A 1 102 ? 10.928 -3.666 -19.181 1.00 59.09 102 GLY A O 1
ATOM 804 N N . SER A 1 103 ? 11.150 -2.450 -21.050 1.00 57.12 103 SER A N 1
ATOM 805 C CA . SER A 1 103 ? 11.029 -1.125 -20.441 1.00 57.12 103 SER A CA 1
ATOM 806 C C . SER A 1 103 ? 9.585 -0.692 -20.161 1.00 57.12 103 SER A C 1
ATOM 808 O O . SER A 1 103 ? 9.372 0.146 -19.294 1.00 57.12 103 SER A O 1
ATOM 810 N N . VAL A 1 104 ? 8.583 -1.273 -20.831 1.00 55.53 104 VAL A N 1
ATOM 811 C CA . VAL A 1 104 ? 7.167 -0.865 -20.701 1.00 55.53 104 VAL A CA 1
ATOM 812 C C . VAL A 1 104 ? 6.509 -1.434 -19.429 1.00 55.53 104 VAL A C 1
ATOM 814 O O . VAL A 1 104 ? 5.400 -1.049 -19.078 1.00 55.53 104 VAL A O 1
ATOM 817 N N . ALA A 1 105 ? 7.187 -2.316 -18.688 1.00 53.69 105 ALA A N 1
ATOM 818 C CA . ALA A 1 105 ? 6.595 -3.058 -17.567 1.00 53.69 105 ALA A CA 1
ATOM 819 C C . ALA A 1 105 ? 6.538 -2.297 -16.242 1.00 53.69 105 ALA A C 1
ATOM 821 O O . ALA A 1 105 ? 5.870 -2.729 -15.300 1.00 53.69 105 ALA A O 1
ATOM 822 N N . THR A 1 106 ? 7.266 -1.192 -16.113 1.00 58.78 106 THR A N 1
ATOM 823 C CA . THR A 1 106 ? 7.338 -0.451 -14.857 1.00 58.78 106 THR A CA 1
ATOM 824 C C . THR A 1 106 ? 6.401 0.748 -14.896 1.00 58.78 106 THR A C 1
ATOM 826 O O . THR A 1 106 ? 6.466 1.578 -15.795 1.00 58.78 106 THR A O 1
ATOM 829 N N . LEU A 1 107 ? 5.561 0.891 -13.862 1.00 56.00 107 LEU A N 1
ATOM 830 C CA . LEU A 1 107 ? 4.770 2.108 -13.602 1.00 56.00 107 LEU A CA 1
ATOM 831 C C . LEU A 1 107 ? 5.644 3.377 -13.660 1.00 56.00 107 LEU A C 1
ATOM 833 O O . LEU A 1 107 ? 5.208 4.464 -14.027 1.00 56.00 107 LEU A O 1
ATOM 837 N N . TRP A 1 108 ? 6.916 3.191 -13.323 1.00 58.97 108 TRP A N 1
ATOM 838 C CA . TRP A 1 108 ? 7.962 4.190 -13.304 1.00 58.97 108 TRP A CA 1
ATOM 839 C C . TRP A 1 108 ? 8.447 4.601 -14.693 1.00 58.97 108 TRP A C 1
ATOM 841 O O . TRP A 1 108 ? 8.992 5.686 -14.783 1.00 58.97 108 TRP A O 1
ATOM 851 N N . TYR A 1 109 ? 8.223 3.817 -15.757 1.00 61.16 109 TYR A N 1
ATOM 852 C CA . TYR A 1 109 ? 8.740 4.081 -17.109 1.00 61.16 109 TYR A CA 1
ATOM 853 C C . TYR A 1 109 ? 8.405 5.494 -17.612 1.00 61.16 109 TYR A C 1
ATOM 855 O O . TYR A 1 109 ? 9.264 6.204 -18.139 1.00 61.16 109 TYR A O 1
ATOM 863 N N . LEU A 1 110 ? 7.16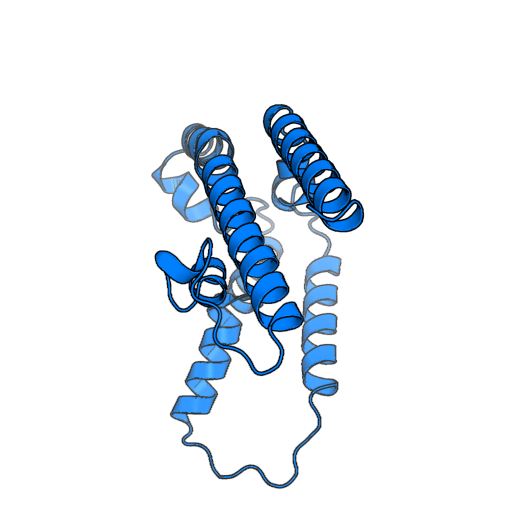7 5.942 -17.375 1.00 64.62 110 LEU A N 1
ATOM 864 C CA . LEU A 1 110 ? 6.718 7.290 -17.737 1.00 64.62 110 LEU A CA 1
ATOM 865 C C . LEU A 1 110 ? 7.433 8.373 -16.918 1.00 64.62 110 LEU A C 1
ATOM 867 O O . LEU A 1 110 ? 7.823 9.402 -17.461 1.00 64.62 110 LEU A O 1
ATOM 871 N N . LEU A 1 111 ? 7.649 8.136 -15.622 1.00 64.81 111 LEU A N 1
ATOM 872 C CA . LEU A 1 111 ? 8.367 9.070 -14.754 1.00 64.81 111 LEU A CA 1
ATOM 873 C C . LEU A 1 111 ? 9.871 9.071 -15.042 1.00 64.81 111 LEU A C 1
ATOM 875 O O . LEU A 1 111 ? 10.472 10.142 -15.069 1.00 64.81 111 LEU A O 1
ATOM 879 N N . THR A 1 112 ? 10.479 7.914 -15.304 1.00 66.88 112 THR A N 1
ATOM 880 C CA . THR A 1 112 ? 11.895 7.770 -15.668 1.00 66.88 112 THR A CA 1
ATOM 881 C C . THR A 1 112 ? 12.190 8.393 -17.025 1.00 66.88 112 THR A C 1
ATOM 883 O O . THR A 1 112 ? 13.270 8.945 -17.204 1.00 66.88 112 THR A O 1
ATOM 886 N N . ALA A 1 113 ? 11.232 8.375 -17.960 1.00 66.44 113 ALA A N 1
ATOM 887 C CA . ALA A 1 113 ? 11.362 9.070 -19.240 1.00 66.44 113 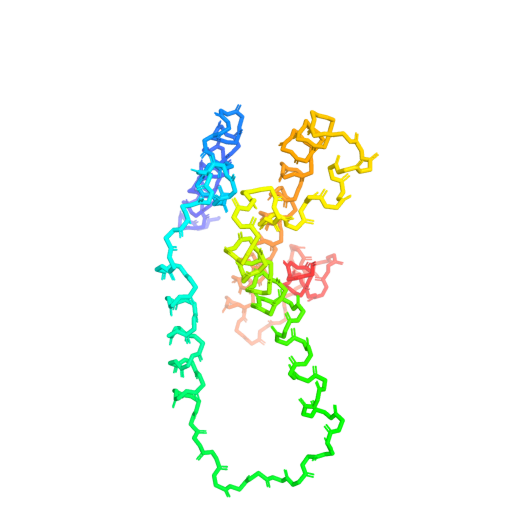ALA A CA 1
ATOM 888 C C . ALA A 1 113 ? 11.434 10.599 -19.070 1.00 66.44 113 ALA A C 1
ATOM 890 O O . ALA A 1 113 ? 12.114 11.267 -19.843 1.00 66.44 113 ALA A O 1
ATOM 891 N N . ILE A 1 114 ? 10.767 11.150 -18.048 1.00 70.38 114 ILE A N 1
ATOM 892 C CA . ILE A 1 114 ? 10.744 12.596 -17.764 1.00 70.38 114 ILE A CA 1
ATOM 893 C C . ILE A 1 114 ? 11.918 13.018 -16.865 1.00 70.38 114 ILE A C 1
ATOM 895 O O . ILE A 1 114 ? 12.506 14.075 -17.070 1.00 70.38 114 ILE A O 1
ATOM 899 N N . THR A 1 115 ? 12.254 12.214 -15.855 1.00 66.94 115 THR A N 1
ATOM 900 C CA . THR A 1 115 ? 13.245 12.557 -14.813 1.00 66.94 115 THR A CA 1
ATOM 901 C C . THR A 1 115 ? 14.645 11.996 -15.068 1.00 66.94 115 THR A C 1
ATOM 903 O O . THR A 1 115 ? 15.602 12.438 -14.435 1.00 66.94 115 THR A O 1
ATOM 906 N N . GLY A 1 116 ? 14.788 11.064 -16.012 1.00 73.00 116 GLY A N 1
ATOM 907 C CA . GLY A 1 116 ? 16.008 10.295 -16.235 1.00 73.00 116 GLY A CA 1
ATOM 908 C C . GLY A 1 116 ? 16.107 9.098 -15.284 1.00 73.00 116 GLY A C 1
ATOM 909 O O . GLY A 1 116 ? 15.907 9.219 -14.076 1.00 73.00 116 GLY A O 1
ATOM 910 N N . GLU A 1 117 ? 16.447 7.930 -15.832 1.00 69.19 117 GLU A N 1
ATOM 911 C CA . GLU A 1 117 ? 16.469 6.646 -15.112 1.00 69.19 117 GLU A CA 1
ATOM 912 C C . GLU A 1 117 ? 17.361 6.679 -13.860 1.00 69.19 117 GLU A C 1
ATOM 914 O O . GLU A 1 117 ? 16.937 6.283 -12.775 1.00 69.19 117 GLU A O 1
ATOM 919 N N . GLN A 1 118 ? 18.565 7.244 -13.987 1.00 71.31 118 GLN A N 1
ATOM 920 C CA . GLN A 1 118 ? 19.544 7.338 -12.902 1.00 71.31 118 GLN A CA 1
ATOM 921 C C . GLN A 1 118 ? 19.025 8.172 -11.719 1.00 71.31 118 GLN A C 1
ATOM 923 O O . GLN A 1 118 ? 19.129 7.759 -10.563 1.00 71.31 118 GLN A O 1
ATOM 928 N N . LEU A 1 119 ? 18.467 9.353 -12.003 1.00 73.75 119 LEU A N 1
ATOM 929 C CA . LEU A 1 119 ? 17.998 10.291 -10.982 1.00 73.75 119 LEU A CA 1
ATOM 930 C C . LEU A 1 119 ? 16.729 9.769 -10.302 1.00 73.75 119 LEU A C 1
ATOM 932 O O . LEU A 1 119 ? 16.610 9.840 -9.077 1.00 73.75 119 LEU A O 1
ATOM 936 N N . PHE A 1 120 ? 15.822 9.174 -11.080 1.00 73.69 120 PHE A N 1
ATOM 937 C CA . PHE A 1 120 ? 14.643 8.506 -10.543 1.00 73.69 120 PHE A CA 1
ATOM 938 C C . PHE A 1 120 ? 15.029 7.370 -9.594 1.00 73.69 120 PHE A C 1
ATOM 940 O O . PHE A 1 120 ? 14.533 7.321 -8.471 1.00 73.69 120 PHE A O 1
ATOM 947 N N . TYR A 1 121 ? 15.942 6.487 -10.005 1.00 69.94 121 TYR A N 1
ATOM 948 C CA . TYR A 1 121 ? 16.356 5.345 -9.191 1.00 69.94 121 TYR A CA 1
ATOM 949 C C . TYR A 1 121 ? 17.012 5.785 -7.876 1.00 69.94 121 TYR A C 1
ATOM 951 O O . TYR A 1 121 ? 16.688 5.256 -6.811 1.00 69.94 121 TYR A O 1
ATOM 959 N N . GLN A 1 122 ? 17.87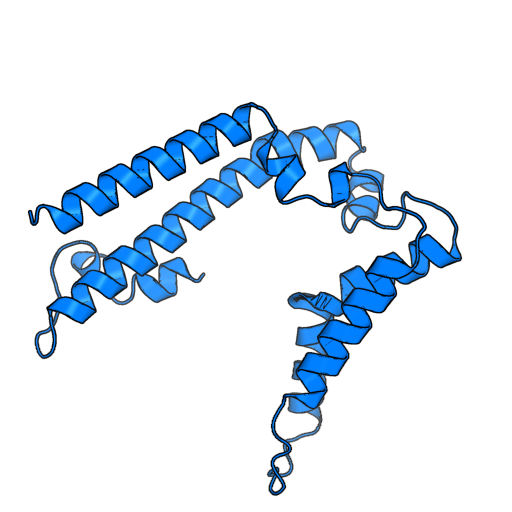8 6.803 -7.931 1.00 70.88 122 GLN A N 1
ATOM 960 C CA . GLN A 1 122 ? 18.537 7.362 -6.748 1.00 70.88 122 GLN A CA 1
ATOM 961 C C . GLN A 1 122 ? 17.547 7.990 -5.763 1.00 70.88 122 GLN A C 1
ATOM 963 O O . GLN A 1 122 ? 17.628 7.720 -4.567 1.00 70.88 122 GLN A O 1
ATOM 968 N N . LEU A 1 123 ? 16.598 8.799 -6.238 1.00 74.50 123 LEU A N 1
ATOM 969 C CA . LEU A 1 123 ? 15.596 9.420 -5.368 1.00 74.50 123 LEU A CA 1
ATOM 970 C C . LEU A 1 123 ? 14.596 8.394 -4.835 1.00 74.50 123 LEU A C 1
ATOM 972 O O . LEU A 1 123 ? 14.266 8.403 -3.648 1.00 74.50 123 LEU A O 1
ATOM 976 N N . PHE A 1 124 ? 14.126 7.496 -5.697 1.00 71.31 124 PHE A N 1
ATOM 977 C CA . PHE A 1 124 ? 13.103 6.528 -5.339 1.00 71.31 124 PHE A CA 1
ATOM 978 C C . PHE A 1 124 ? 13.633 5.522 -4.318 1.00 71.31 124 PHE A C 1
ATOM 980 O O . PHE A 1 124 ? 13.089 5.427 -3.219 1.00 71.31 124 PHE A O 1
ATOM 987 N N . LEU A 1 125 ? 14.733 4.829 -4.620 1.00 68.81 125 LEU A N 1
ATOM 988 C CA . LEU A 1 125 ? 15.296 3.855 -3.684 1.00 68.81 125 LEU A CA 1
ATOM 989 C C . LEU A 1 125 ? 16.062 4.496 -2.530 1.00 68.81 125 LEU A C 1
ATOM 991 O O . LEU A 1 125 ? 16.043 3.959 -1.427 1.00 68.81 125 LEU A O 1
ATOM 995 N N . GLY A 1 126 ? 16.733 5.624 -2.765 1.00 65.62 126 GLY A N 1
ATOM 996 C CA . GLY A 1 126 ? 17.563 6.267 -1.749 1.00 65.62 126 GLY A CA 1
ATOM 997 C C . GLY A 1 126 ? 16.776 7.091 -0.734 1.00 65.62 126 GLY A C 1
ATOM 998 O O . GLY A 1 126 ? 17.211 7.206 0.409 1.00 65.62 126 GLY A O 1
ATOM 999 N N . VAL A 1 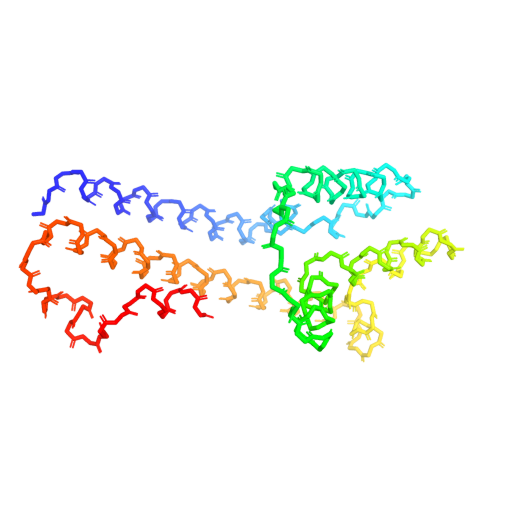127 ? 15.626 7.656 -1.120 1.00 71.62 127 VAL A N 1
ATOM 1000 C CA . VAL A 1 127 ? 14.872 8.593 -0.268 1.00 71.62 127 VAL A CA 1
ATOM 1001 C C . VAL A 1 127 ? 13.425 8.162 -0.081 1.00 71.62 127 VAL A C 1
ATOM 1003 O O . VAL A 1 127 ? 12.979 8.016 1.056 1.00 71.62 127 VAL A O 1
ATOM 1006 N N . ILE A 1 128 ? 12.688 7.924 -1.168 1.00 74.25 128 ILE A N 1
ATOM 1007 C CA . ILE A 1 128 ? 11.241 7.677 -1.091 1.00 74.25 128 ILE A CA 1
ATOM 1008 C C . ILE A 1 128 ? 10.955 6.372 -0.348 1.00 74.25 128 ILE A C 1
ATOM 1010 O O . ILE A 1 128 ? 10.271 6.391 0.671 1.00 74.25 128 ILE A O 1
ATOM 1014 N N . VAL A 1 129 ? 11.521 5.251 -0.797 1.00 71.62 129 VAL A N 1
ATOM 1015 C CA . VAL A 1 129 ? 11.285 3.943 -0.174 1.00 71.62 129 VAL A CA 1
ATOM 1016 C C . VAL A 1 129 ? 11.691 3.896 1.314 1.00 71.62 129 VAL A C 1
ATOM 1018 O O . VAL A 1 129 ? 10.884 3.405 2.109 1.00 71.62 129 VAL A O 1
ATOM 1021 N N . PRO A 1 130 ? 12.862 4.400 1.762 1.00 71.38 130 PRO A N 1
ATOM 1022 C CA . PRO A 1 130 ? 13.185 4.386 3.189 1.00 71.38 130 PRO A CA 1
ATOM 1023 C C . PRO A 1 130 ? 12.214 5.233 4.013 1.00 71.38 130 PRO A C 1
ATOM 1025 O O . PRO A 1 130 ? 11.766 4.785 5.070 1.00 71.38 130 PRO A O 1
ATOM 1028 N N . VAL A 1 131 ? 11.844 6.423 3.530 1.00 76.25 131 VAL A N 1
ATOM 1029 C CA . VAL A 1 131 ? 10.876 7.288 4.220 1.00 76.25 131 VAL A CA 1
ATOM 1030 C C . VAL A 1 131 ? 9.510 6.605 4.306 1.00 76.25 131 VAL A C 1
ATOM 1032 O O . VAL A 1 131 ? 8.927 6.542 5.389 1.00 76.25 131 VAL A O 1
ATOM 1035 N N . SER A 1 132 ? 9.028 6.019 3.207 1.00 74.19 132 SER A N 1
ATOM 1036 C CA . SER A 1 132 ? 7.782 5.249 3.185 1.00 74.19 132 SER A CA 1
ATOM 1037 C C . SER A 1 132 ? 7.816 4.080 4.170 1.00 74.19 132 SER A C 1
ATOM 1039 O O . SER A 1 132 ? 6.858 3.890 4.913 1.00 74.19 132 SER A O 1
ATOM 1041 N N . ASN A 1 133 ? 8.923 3.340 4.254 1.00 73.94 133 ASN A N 1
ATOM 1042 C CA . ASN A 1 133 ? 9.072 2.248 5.218 1.00 73.94 133 ASN A CA 1
ATOM 1043 C C . ASN A 1 133 ? 8.983 2.735 6.669 1.00 73.94 133 ASN A C 1
ATOM 1045 O O . ASN A 1 133 ? 8.308 2.107 7.483 1.00 73.94 133 ASN A O 1
ATOM 1049 N N . VAL A 1 134 ? 9.615 3.864 7.004 1.00 76.94 134 VAL A N 1
ATOM 1050 C CA . VAL A 1 134 ? 9.525 4.456 8.351 1.00 76.94 134 VAL A CA 1
ATOM 1051 C C . VAL A 1 134 ? 8.085 4.847 8.685 1.00 76.94 134 VAL A C 1
ATOM 1053 O O . VAL A 1 134 ? 7.619 4.582 9.798 1.00 76.94 134 VAL A O 1
ATOM 1056 N N . ILE A 1 135 ? 7.367 5.440 7.729 1.00 82.50 135 ILE A N 1
ATOM 1057 C CA . ILE A 1 135 ? 5.951 5.798 7.885 1.00 82.50 135 ILE A CA 1
ATOM 1058 C C . ILE A 1 135 ? 5.111 4.535 8.112 1.00 82.50 135 ILE A C 1
ATOM 1060 O O . ILE A 1 135 ? 4.382 4.464 9.098 1.00 82.50 135 ILE A O 1
ATOM 1064 N N . ILE A 1 136 ? 5.278 3.510 7.273 1.00 78.75 136 ILE A N 1
ATOM 1065 C CA . ILE A 1 136 ? 4.555 2.233 7.361 1.00 78.75 136 ILE A CA 1
ATOM 1066 C C . ILE A 1 136 ? 4.801 1.540 8.709 1.00 78.75 136 ILE A C 1
ATOM 1068 O O . ILE A 1 136 ? 3.858 1.096 9.366 1.00 78.75 136 ILE A O 1
ATOM 1072 N N . ILE A 1 137 ? 6.056 1.471 9.161 1.00 78.94 137 ILE A N 1
ATOM 1073 C CA . ILE A 1 137 ? 6.412 0.884 10.461 1.00 78.94 137 ILE A CA 1
ATOM 1074 C C . ILE A 1 137 ? 5.748 1.670 11.593 1.00 78.94 137 ILE A C 1
ATOM 1076 O O . ILE A 1 137 ? 5.194 1.081 12.522 1.00 78.94 137 ILE A O 1
ATOM 1080 N N . THR A 1 138 ? 5.764 2.999 11.510 1.00 84.69 138 THR A N 1
ATOM 1081 C CA . THR A 1 138 ? 5.132 3.871 12.505 1.00 84.69 138 THR A CA 1
ATOM 1082 C C . THR A 1 138 ? 3.614 3.669 12.535 1.00 84.69 138 THR A C 1
ATOM 1084 O O . THR A 1 138 ? 3.038 3.537 13.618 1.00 84.69 138 THR A O 1
ATOM 1087 N N . GLY A 1 139 ? 2.972 3.558 11.370 1.00 87.94 139 GLY A N 1
ATOM 1088 C CA . GLY A 1 139 ? 1.553 3.224 11.243 1.00 87.94 139 GLY A CA 1
ATOM 1089 C C . GLY A 1 139 ? 1.223 1.870 11.874 1.00 87.94 139 GLY A C 1
ATOM 1090 O O . GLY A 1 139 ? 0.336 1.777 12.727 1.00 87.94 139 GLY A O 1
ATOM 1091 N N . MET A 1 140 ? 2.016 0.835 11.575 1.00 84.81 140 MET A N 1
ATOM 1092 C CA . MET A 1 140 ? 1.872 -0.485 12.200 1.00 84.81 140 MET A CA 1
ATOM 1093 C C . MET A 1 140 ? 1.992 -0.424 13.726 1.00 84.81 140 MET A C 1
ATOM 1095 O O . MET A 1 140 ? 1.200 -1.049 14.435 1.00 84.81 140 MET A O 1
ATOM 1099 N N . LEU A 1 141 ? 2.936 0.355 14.259 1.00 84.44 141 LEU A N 1
ATOM 1100 C CA . LEU A 1 141 ? 3.086 0.531 15.704 1.00 84.44 141 LEU A CA 1
ATOM 1101 C C . LEU A 1 141 ? 1.868 1.175 16.350 1.00 84.44 141 LEU A C 1
ATOM 1103 O O . LEU A 1 141 ? 1.421 0.718 17.408 1.00 84.44 141 LEU A O 1
ATOM 1107 N N . LEU A 1 142 ? 1.311 2.206 15.719 1.00 88.12 142 LEU A N 1
ATOM 1108 C CA . LEU A 1 142 ? 0.094 2.856 16.193 1.00 88.12 142 LEU A CA 1
ATOM 1109 C C . LEU A 1 142 ? -1.085 1.881 16.234 1.00 88.12 142 LEU A C 1
ATOM 1111 O O . LEU A 1 142 ? -1.821 1.861 17.226 1.00 88.12 142 LEU A O 1
ATOM 1115 N N . VAL A 1 143 ? -1.221 1.026 15.217 1.00 87.69 143 VAL A N 1
ATOM 1116 C CA . VAL A 1 143 ? -2.242 -0.027 15.187 1.00 87.69 143 VAL A CA 1
ATOM 1117 C C . VAL A 1 143 ? -2.014 -1.030 16.320 1.00 87.69 143 VAL A C 1
ATOM 1119 O O . VAL A 1 143 ? -2.923 -1.242 17.125 1.00 87.69 143 VAL A O 1
ATOM 1122 N N . ILE A 1 144 ? -0.809 -1.594 16.453 1.00 85.88 144 ILE A N 1
ATOM 1123 C CA . ILE A 1 144 ? -0.487 -2.617 17.467 1.00 85.88 144 ILE A CA 1
ATOM 1124 C C . ILE A 1 144 ? -0.713 -2.082 18.887 1.00 85.88 144 ILE A C 1
ATOM 1126 O O . ILE A 1 144 ? -1.415 -2.707 19.694 1.00 85.88 144 ILE A O 1
ATOM 1130 N N . PHE A 1 145 ? -0.147 -0.918 19.215 1.00 85.81 145 PHE A N 1
ATOM 1131 C CA . PHE A 1 145 ? -0.286 -0.335 20.550 1.00 85.81 145 PHE A CA 1
ATOM 1132 C C . PHE A 1 145 ? -1.707 0.155 20.818 1.00 85.81 145 PHE A C 1
ATOM 1134 O O . PHE A 1 145 ? -2.216 -0.022 21.933 1.00 85.81 145 PHE A O 1
ATOM 1141 N N . GLY A 1 146 ? -2.365 0.719 19.804 1.00 87.12 146 GLY A N 1
ATOM 1142 C CA . GLY A 1 146 ? -3.764 1.116 19.872 1.00 87.12 146 GLY A CA 1
ATOM 1143 C C . GLY A 1 146 ? -4.658 -0.068 20.229 1.00 87.12 146 GLY A C 1
ATOM 1144 O O . GLY A 1 146 ? -5.423 0.006 21.198 1.00 87.12 146 GLY A O 1
ATOM 1145 N N . TRP A 1 147 ? -4.533 -1.178 19.498 1.00 88.69 147 TRP A N 1
ATOM 1146 C CA . TRP A 1 147 ? -5.358 -2.368 19.708 1.00 88.69 147 TRP A CA 1
ATOM 1147 C C . TRP A 1 147 ? -5.071 -3.056 21.037 1.00 88.69 147 TRP A C 1
ATOM 1149 O O . TRP A 1 147 ? -6.006 -3.402 21.757 1.00 88.69 147 TRP A O 1
ATOM 1159 N N . THR A 1 148 ? -3.795 -3.183 21.413 1.00 85.75 148 THR A N 1
ATOM 1160 C CA . THR A 1 148 ? -3.393 -3.813 22.682 1.00 85.75 148 THR A CA 1
ATOM 1161 C C . THR A 1 148 ? -4.026 -3.105 23.881 1.00 85.75 148 THR A C 1
ATOM 1163 O O . THR A 1 148 ? -4.461 -3.747 24.838 1.00 85.75 148 THR A O 1
ATOM 1166 N N . LYS A 1 149 ? -4.106 -1.772 23.850 1.00 85.75 149 LYS A N 1
ATOM 1167 C CA . LYS A 1 149 ? -4.718 -0.980 24.923 1.00 85.75 149 LYS A CA 1
ATOM 1168 C C . LYS A 1 149 ? -6.233 -1.173 25.005 1.00 85.75 149 LYS A C 1
ATOM 1170 O O . LYS A 1 149 ? -6.727 -1.393 26.107 1.00 85.75 149 LYS A O 1
ATOM 1175 N N . ILE A 1 150 ? -6.947 -1.151 23.876 1.00 86.81 150 ILE A N 1
ATOM 1176 C CA . ILE A 1 150 ? -8.401 -1.403 23.849 1.00 86.81 150 ILE A CA 1
ATOM 1177 C C . ILE A 1 150 ? -8.711 -2.832 24.296 1.00 86.81 150 ILE A C 1
ATOM 1179 O O . ILE A 1 150 ? -9.575 -3.034 25.146 1.00 86.81 150 ILE A O 1
ATOM 1183 N N . TYR A 1 151 ? -7.965 -3.813 23.784 1.00 85.50 151 TYR A N 1
ATOM 1184 C CA . TYR A 1 151 ? -8.167 -5.223 24.111 1.00 85.50 151 TYR A CA 1
ATOM 1185 C C . TYR A 1 151 ? -8.061 -5.490 25.621 1.00 85.50 151 TYR A C 1
ATOM 1187 O O . TYR A 1 151 ? -8.882 -6.204 26.194 1.00 85.50 151 TYR A O 1
ATOM 1195 N N . ASN A 1 152 ? -7.087 -4.867 26.291 1.00 85.62 152 ASN A N 1
ATOM 1196 C CA . ASN A 1 152 ? -6.914 -5.011 27.738 1.00 85.62 152 ASN A CA 1
ATOM 1197 C C . ASN A 1 152 ? -7.949 -4.229 28.564 1.00 85.62 152 ASN A C 1
ATOM 1199 O O . ASN A 1 152 ? -8.218 -4.602 29.703 1.00 85.62 152 ASN A O 1
ATOM 1203 N N . ALA A 1 153 ? -8.522 -3.155 28.019 1.00 83.62 153 ALA A N 1
ATOM 1204 C CA . ALA A 1 153 ? -9.436 -2.282 28.748 1.00 83.62 153 ALA A CA 1
ATOM 1205 C C . ALA A 1 153 ? -10.867 -2.824 28.851 1.00 83.62 153 ALA A C 1
ATOM 1207 O O . ALA A 1 153 ? -11.607 -2.383 29.734 1.00 83.62 153 ALA A O 1
ATOM 1208 N N . LYS A 1 154 ? -11.233 -3.800 28.006 1.00 80.44 154 LYS A N 1
ATOM 1209 C CA . LYS A 1 154 ? -12.538 -4.483 27.966 1.00 80.44 154 LYS A CA 1
ATOM 1210 C C . LYS A 1 154 ? -13.729 -3.507 27.972 1.00 80.44 154 LYS A C 1
ATOM 1212 O O . LYS A 1 154 ? -14.138 -3.067 26.908 1.00 80.44 154 LYS A O 1
ATOM 1217 N N . ASN A 1 155 ? -14.250 -3.157 29.153 1.00 83.44 155 ASN A N 1
ATOM 1218 C CA . ASN A 1 155 ? -15.422 -2.287 29.346 1.00 83.44 155 ASN A CA 1
ATOM 1219 C C . ASN A 1 155 ? -15.081 -0.886 29.891 1.00 83.44 155 ASN A C 1
ATOM 1221 O O . ASN A 1 155 ? -15.979 -0.140 30.272 1.00 83.44 155 ASN A O 1
ATOM 1225 N N . SER A 1 156 ? -13.799 -0.529 29.977 1.00 84.31 156 SER A N 1
ATOM 1226 C CA . SER A 1 156 ? -13.347 0.767 30.493 1.00 84.31 156 SER A CA 1
ATOM 1227 C C . SER A 1 156 ? -12.807 1.661 29.378 1.00 84.31 156 SER A C 1
ATOM 1229 O O . SER A 1 156 ? -12.192 1.189 28.420 1.00 84.31 156 SER A O 1
ATOM 1231 N N . LEU A 1 157 ? -13.036 2.969 29.501 1.00 86.00 157 LEU A N 1
ATOM 1232 C CA . LEU A 1 157 ? -12.518 3.948 28.552 1.00 86.00 157 LEU A CA 1
ATOM 1233 C C . LEU A 1 157 ? -11.005 4.128 28.749 1.00 86.00 157 LEU A C 1
ATOM 1235 O O . LEU A 1 157 ? -10.545 4.471 29.839 1.00 86.00 157 LEU A O 1
ATOM 1239 N N . VAL A 1 158 ? -10.226 3.949 27.679 1.00 86.31 158 VAL A N 1
ATOM 1240 C CA . VAL A 1 158 ? -8.777 4.185 27.703 1.00 86.31 158 VAL A CA 1
ATOM 1241 C C . VAL A 1 158 ? -8.484 5.643 27.386 1.00 86.31 158 VAL A C 1
ATOM 1243 O O . VAL A 1 158 ? -8.661 6.083 26.257 1.00 86.31 158 VAL A O 1
ATOM 1246 N N . THR A 1 159 ? -7.964 6.376 28.365 1.00 87.94 159 THR A N 1
ATOM 1247 C CA . THR A 1 159 ? -7.537 7.779 28.203 1.00 87.94 159 THR A CA 1
ATOM 1248 C C . THR A 1 159 ? -6.029 7.973 28.397 1.00 87.94 159 THR A C 1
ATOM 1250 O O . THR A 1 159 ? -5.526 9.094 28.378 1.00 87.94 159 THR A O 1
ATOM 1253 N N . THR A 1 160 ? -5.274 6.883 28.579 1.00 84.69 160 THR A N 1
ATOM 1254 C CA . THR A 1 160 ? -3.840 6.919 28.905 1.00 84.69 160 THR A CA 1
ATOM 1255 C C . THR A 1 160 ? -2.948 6.542 27.719 1.00 84.69 160 THR A C 1
ATOM 1257 O O . THR A 1 160 ? -3.327 5.766 26.838 1.00 84.69 160 THR A O 1
ATOM 1260 N N . GLY A 1 161 ? -1.715 7.060 27.706 1.00 86.25 161 GLY A N 1
ATOM 1261 C CA . GLY A 1 161 ? -0.735 6.798 26.645 1.00 86.25 161 GLY A CA 1
ATOM 1262 C C . GLY A 1 161 ? -1.088 7.503 25.333 1.00 86.25 161 GLY A C 1
ATOM 1263 O O . GLY A 1 161 ? -1.370 8.699 25.329 1.00 86.25 161 GLY A O 1
ATOM 1264 N N . ILE A 1 162 ? -1.082 6.761 24.220 1.00 85.19 162 ILE A N 1
ATOM 1265 C CA . ILE A 1 162 ? -1.367 7.297 22.875 1.00 85.19 162 ILE A CA 1
ATOM 1266 C C . ILE A 1 162 ? -2.786 7.898 22.805 1.00 85.19 162 ILE A C 1
ATOM 1268 O O . ILE A 1 162 ? -2.981 8.948 22.196 1.00 85.19 162 ILE A O 1
ATOM 1272 N N . TYR A 1 163 ? -3.743 7.316 23.540 1.00 88.44 163 TYR A N 1
ATOM 1273 C CA . TYR A 1 163 ? -5.130 7.796 23.622 1.00 88.44 163 TYR A CA 1
ATOM 1274 C C . TYR A 1 163 ? -5.300 9.171 24.278 1.00 88.44 163 TYR A C 1
ATOM 1276 O O . TYR A 1 163 ? -6.365 9.770 24.160 1.00 88.44 163 TYR A O 1
ATOM 1284 N N . LYS A 1 164 ? -4.262 9.702 24.941 1.00 90.81 164 LYS A N 1
ATOM 1285 C CA . LYS A 1 164 ? -4.266 11.085 25.441 1.00 90.81 164 LYS A CA 1
ATOM 1286 C C . LYS A 1 164 ? -4.166 12.107 24.302 1.00 90.81 164 LYS A C 1
ATOM 1288 O O . LYS A 1 164 ? -4.665 13.217 24.442 1.00 90.81 164 LYS A O 1
ATOM 1293 N N . HIS A 1 165 ? -3.511 11.738 23.201 1.00 90.25 165 HIS A N 1
ATOM 1294 C CA . HIS A 1 165 ? -3.221 12.640 22.084 1.00 90.25 165 HIS A CA 1
ATOM 1295 C C . HIS A 1 165 ? -4.168 12.406 20.903 1.00 90.25 165 HIS A C 1
ATOM 1297 O O . HIS A 1 165 ? -4.610 13.361 20.274 1.00 90.25 165 HIS A O 1
ATOM 1303 N N . VAL A 1 166 ? -4.506 11.144 20.615 1.00 89.94 166 VAL A N 1
ATOM 1304 C CA . VAL A 1 166 ? -5.329 10.763 19.458 1.00 89.94 166 VAL A CA 1
ATOM 1305 C C . VAL A 1 166 ? -6.403 9.772 19.895 1.00 89.94 166 VAL A C 1
ATOM 1307 O O . VAL A 1 166 ? -6.096 8.750 20.499 1.00 89.94 166 VAL A O 1
ATOM 1310 N N . ARG A 1 167 ? -7.672 10.049 19.562 1.00 90.19 167 ARG A N 1
ATOM 1311 C CA . ARG A 1 167 ? -8.817 9.196 19.945 1.00 90.19 167 ARG A CA 1
ATOM 1312 C C . ARG A 1 167 ? -8.820 7.836 19.240 1.00 90.19 167 ARG A C 1
ATOM 1314 O O . ARG A 1 167 ? -9.243 6.848 19.831 1.00 90.19 167 ARG A O 1
ATOM 1321 N N . HIS A 1 168 ? -8.336 7.792 17.998 1.00 88.75 168 HIS A N 1
ATOM 1322 C CA . HIS A 1 168 ? -8.303 6.593 17.157 1.00 88.75 168 HIS A CA 1
ATOM 1323 C C . HIS A 1 168 ? -6.914 6.386 16.536 1.00 88.75 168 HIS A C 1
ATOM 1325 O O . HIS A 1 168 ? -6.734 6.608 15.337 1.00 88.75 168 HIS A O 1
ATOM 1331 N N . PRO A 1 169 ? -5.906 5.985 17.331 1.00 89.31 169 PRO A N 1
ATOM 1332 C CA . PRO A 1 169 ? -4.554 5.790 16.817 1.00 89.31 169 PRO A CA 1
ATOM 1333 C C . PRO A 1 169 ? -4.476 4.695 15.747 1.00 89.31 169 PRO A C 1
ATOM 1335 O O . PRO A 1 169 ? -3.625 4.778 14.874 1.00 89.31 169 PRO A O 1
ATOM 1338 N N . GLN A 1 170 ? -5.379 3.707 15.757 1.00 88.62 170 GLN A N 1
ATOM 1339 C CA . GLN A 1 170 ? -5.413 2.663 14.727 1.00 88.62 170 GLN A CA 1
ATOM 1340 C C . GLN A 1 170 ? -5.802 3.214 13.362 1.00 88.62 170 GLN A C 1
ATOM 1342 O O . GLN A 1 170 ? -5.176 2.867 12.373 1.00 88.62 170 GLN A O 1
ATOM 1347 N N . TYR A 1 171 ? -6.818 4.079 13.308 1.00 89.56 171 TYR A N 1
ATOM 1348 C CA . TYR A 1 171 ? -7.226 4.698 12.048 1.00 89.56 171 TYR A CA 1
ATOM 1349 C C . TYR A 1 171 ? -6.146 5.625 11.514 1.00 89.56 171 TYR A C 1
ATOM 1351 O O . TYR A 1 171 ? -5.917 5.645 10.314 1.00 89.56 171 TYR A O 1
ATOM 1359 N N . LEU A 1 172 ? -5.435 6.318 12.407 1.00 90.44 172 LEU A N 1
ATOM 1360 C CA . LEU A 1 172 ? -4.273 7.104 12.011 1.00 90.44 172 LEU A CA 1
ATOM 1361 C C . LEU A 1 172 ? -3.144 6.220 11.469 1.00 90.44 172 LEU A C 1
ATOM 1363 O O . LEU A 1 172 ? -2.455 6.637 10.558 1.00 90.44 172 LEU A O 1
ATOM 1367 N N . GLY A 1 173 ? -2.964 5.009 12.001 1.00 87.88 173 GLY A N 1
ATOM 1368 C CA . GLY A 1 173 ? -1.961 4.074 11.495 1.00 87.88 173 GLY A CA 1
ATOM 1369 C C . GLY A 1 173 ? -2.330 3.357 10.191 1.00 87.88 173 GLY A C 1
ATOM 1370 O O . GLY A 1 173 ? -1.440 2.788 9.569 1.00 87.88 173 GLY A O 1
ATOM 1371 N N . PHE A 1 174 ? -3.608 3.354 9.791 1.00 85.94 174 PHE A N 1
ATOM 1372 C CA . PHE A 1 174 ? -4.056 2.822 8.496 1.00 85.94 174 PHE A CA 1
ATOM 1373 C C . PHE A 1 174 ? -3.990 3.844 7.357 1.00 85.94 174 PHE A C 1
ATOM 1375 O O . PHE A 1 174 ? -4.024 3.435 6.198 1.00 85.94 174 PHE A O 1
ATOM 1382 N N . LEU A 1 175 ? -3.964 5.136 7.688 1.00 84.38 175 LEU A N 1
ATOM 1383 C CA . LEU A 1 175 ? -3.861 6.239 6.736 1.00 84.38 175 LEU A CA 1
ATOM 1384 C C . LEU A 1 175 ? -2.399 6.475 6.347 1.00 84.38 175 LEU A C 1
ATOM 1386 O O . LEU A 1 175 ? -2.167 6.731 5.148 1.00 84.38 175 LEU A O 1
#

Secondary structure (DSSP, 8-state):
--HHHHHHHHHHHHHHHHHHHHHHTTHHHHHH-GGGS---S-THHHHHHHHHHHHHHHHS---S------HHHHHHHHHHHIIIIIHHHHHHHHHHHHHT-TTTT-TTHHHHHHH-HHHHHHHIIIIIHHHHHHHHHHHHHHHHHHHHHHHHHTTS---SGGGGT-S-HHHHHH-

Sequence (175 aa):
MNLKTSLGIVALVTFVSVLVYCFALNQITVIFSIAAVGYPQDPTYVVLNFVLIAAFVLLIGFRRKLARLPASIYLAFILALYIEMYGFPLTMYFFTWATGSGSVATLWYLLTAITGEQLFYQLFLGVIVPVSNVIIITGMLLVIFGWTKIYNAKNSLVTTGIYKHVRHPQYLGFL